Protein AF-A0A1U7D1E1-F1 (afdb_monomer_lite)

Sequence (68 aa):
MTDILTLPHGTNDVLDMPANRIPDAISALVKRREFSGLVSSIHEDMRSGDAGRRERGARALERLGFAE

pLDDT: mean 91.09, std 12.67, range [35.88, 97.38]

Secondary structure (DSSP, 8-state):
---------SHHHHHHS-GGGHHHHHHHHHHTT-HHHHHHHHHHHHTSS-HHHHHHHHHHHHHTT---

Radius of gyration: 12.0 Å; chains: 1; bounding box: 30×26×28 Å

Structure (mmCIF, N/CA/C/O backbone):
data_AF-A0A1U7D1E1-F1
#
_entry.id   AF-A0A1U7D1E1-F1
#
loop_
_atom_site.group_PDB
_atom_site.id
_atom_site.type_symbol
_atom_site.label_atom_id
_atom_site.label_alt_id
_atom_site.label_comp_id
_atom_site.label_asym_id
_atom_site.label_entity_id
_atom_site.label_seq_id
_atom_site.pdbx_PDB_ins_code
_atom_site.Cartn_x
_atom_site.Cartn_y
_atom_site.Cartn_z
_atom_site.occupancy
_atom_site.B_iso_or_equiv
_atom_site.auth_seq_id
_atom_site.auth_comp_id
_atom_site.auth_asym_id
_atom_site.auth_atom_id
_atom_site.pdbx_PDB_model_num
ATOM 1 N N . MET A 1 1 ? -13.190 -15.897 15.677 1.00 35.88 1 MET A N 1
ATOM 2 C CA . MET A 1 1 ? -11.815 -16.159 15.209 1.00 35.88 1 MET A CA 1
ATOM 3 C C . MET A 1 1 ? -11.210 -14.814 14.875 1.00 35.88 1 MET A C 1
ATOM 5 O O . MET A 1 1 ? -11.717 -14.156 13.978 1.00 35.88 1 MET A O 1
ATOM 9 N N . THR A 1 2 ? -10.244 -14.345 15.660 1.00 46.25 2 THR A N 1
ATOM 10 C CA . THR A 1 2 ? -9.548 -13.090 15.359 1.00 46.25 2 THR A CA 1
ATOM 11 C C . THR A 1 2 ? -8.561 -13.407 14.249 1.00 46.25 2 THR A C 1
ATOM 13 O O . THR A 1 2 ? -7.518 -14.003 14.498 1.00 46.25 2 THR A O 1
ATOM 16 N N . ASP A 1 3 ? -8.955 -13.121 13.015 1.00 55.19 3 ASP A N 1
ATOM 17 C CA . ASP A 1 3 ? -8.070 -13.198 11.860 1.00 55.19 3 ASP A CA 1
ATOM 18 C C . ASP A 1 3 ? -6.875 -12.278 12.154 1.00 55.19 3 ASP A C 1
ATOM 20 O O . ASP A 1 3 ? -7.057 -11.078 12.381 1.00 55.19 3 ASP A O 1
ATOM 24 N N . ILE A 1 4 ? -5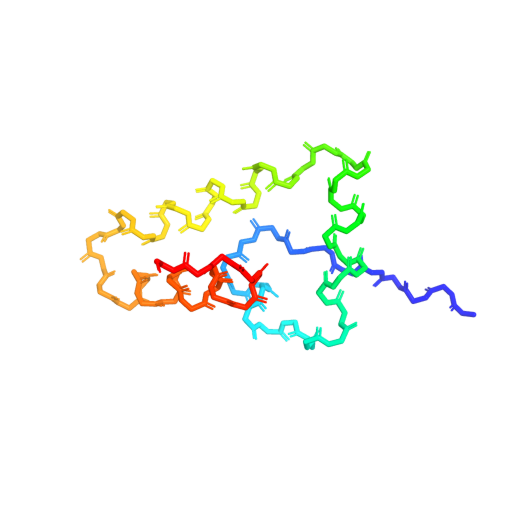.676 -12.848 12.296 1.00 61.28 4 ILE A N 1
ATOM 25 C CA . ILE A 1 4 ? -4.471 -12.065 12.576 1.00 61.28 4 ILE A CA 1
ATOM 26 C C . ILE A 1 4 ? -4.204 -11.253 11.313 1.00 61.28 4 ILE A C 1
ATOM 28 O O . ILE A 1 4 ? -3.770 -11.796 10.301 1.00 61.28 4 ILE A O 1
ATOM 32 N N . LEU A 1 5 ? -4.523 -9.962 11.353 1.00 69.25 5 LEU A N 1
ATOM 33 C CA . LEU A 1 5 ? -4.296 -9.065 10.231 1.00 69.25 5 LEU A CA 1
ATOM 34 C C . LEU A 1 5 ? -2.784 -8.864 10.068 1.00 69.25 5 LEU A C 1
ATOM 36 O O . LEU A 1 5 ? -2.175 -8.089 10.807 1.00 69.25 5 LEU A O 1
ATOM 40 N N . THR A 1 6 ? -2.178 -9.577 9.121 1.00 84.75 6 THR A N 1
ATOM 41 C CA . THR A 1 6 ? -0.793 -9.331 8.707 1.00 84.75 6 THR A CA 1
ATOM 42 C C . THR A 1 6 ? -0.719 -7.948 8.072 1.00 84.75 6 THR A C 1
ATOM 44 O O . THR A 1 6 ? -1.353 -7.698 7.045 1.00 84.75 6 THR A O 1
ATOM 47 N N . LEU A 1 7 ? 0.012 -7.033 8.710 1.00 93.62 7 LEU A N 1
ATOM 48 C CA . LEU A 1 7 ? 0.172 -5.671 8.209 1.00 93.62 7 LEU A CA 1
ATOM 49 C C . LEU A 1 7 ? 1.292 -5.616 7.168 1.00 93.62 7 LEU A C 1
ATOM 51 O O . LEU A 1 7 ? 2.321 -6.263 7.365 1.00 93.62 7 LEU A O 1
ATOM 55 N N . PRO A 1 8 ? 1.117 -4.840 6.088 1.00 95.88 8 PRO A N 1
ATOM 56 C CA . PRO A 1 8 ? 2.155 -4.675 5.095 1.00 95.88 8 PRO A CA 1
ATOM 57 C C . PRO A 1 8 ? 3.247 -3.745 5.621 1.00 95.88 8 PRO A C 1
ATOM 59 O O . PRO A 1 8 ? 2.961 -2.674 6.163 1.00 95.88 8 PRO A O 1
ATOM 62 N N . HIS A 1 9 ? 4.498 -4.147 5.427 1.00 95.00 9 HIS A N 1
ATOM 63 C CA . HIS A 1 9 ? 5.687 -3.378 5.784 1.00 95.00 9 HIS A CA 1
ATOM 64 C C . HIS A 1 9 ? 6.496 -2.939 4.558 1.00 95.00 9 HIS A C 1
ATOM 66 O O . HIS A 1 9 ? 7.368 -2.082 4.691 1.00 95.00 9 HIS A O 1
ATOM 72 N N . GLY A 1 10 ? 6.179 -3.458 3.370 1.00 95.94 10 GLY A N 1
ATOM 73 C CA . GLY A 1 10 ? 6.788 -3.023 2.118 1.00 95.94 10 GLY A CA 1
ATOM 74 C C . GLY A 1 10 ? 5.965 -3.364 0.878 1.00 95.94 10 GLY A C 1
ATOM 75 O O . GLY A 1 10 ? 4.837 -3.852 0.953 1.00 95.94 10 GLY A O 1
ATOM 76 N N . THR A 1 11 ? 6.565 -3.109 -0.283 1.00 96.94 11 THR A N 1
ATOM 77 C CA . THR A 1 11 ? 5.948 -3.243 -1.610 1.00 96.94 11 THR A CA 1
ATOM 78 C C . THR A 1 11 ? 5.310 -4.611 -1.852 1.00 96.94 11 THR A C 1
ATOM 80 O O . THR A 1 11 ? 4.156 -4.680 -2.266 1.00 96.94 11 THR A O 1
ATOM 83 N N . ASN A 1 12 ? 6.029 -5.705 -1.584 1.00 96.31 12 ASN A N 1
ATOM 84 C CA . ASN A 1 12 ? 5.516 -7.050 -1.869 1.00 96.31 12 ASN A CA 1
ATOM 85 C C . ASN A 1 12 ? 4.299 -7.389 -1.004 1.00 96.31 12 ASN A C 1
ATOM 87 O O . ASN A 1 12 ? 3.317 -7.899 -1.530 1.00 96.31 12 ASN A O 1
ATOM 91 N N . ASP A 1 13 ? 4.305 -7.002 0.274 1.00 96.31 13 ASP A N 1
ATOM 92 C CA . ASP A 1 13 ? 3.171 -7.256 1.164 1.00 96.31 13 ASP A CA 1
ATOM 93 C C . ASP A 1 13 ? 1.892 -6.579 0.652 1.00 96.31 13 ASP A C 1
ATOM 95 O O . ASP A 1 13 ? 0.808 -7.149 0.735 1.00 96.31 13 ASP A O 1
ATOM 99 N N . VAL A 1 14 ? 2.008 -5.370 0.089 1.00 96.00 14 VAL A N 1
ATOM 100 C CA . VAL A 1 14 ? 0.876 -4.658 -0.526 1.00 96.00 14 VAL A CA 1
ATOM 101 C C . VAL A 1 14 ? 0.397 -5.362 -1.797 1.00 96.00 14 VAL A C 1
ATOM 103 O O . VAL A 1 14 ? -0.807 -5.443 -2.040 1.00 96.00 14 VAL A O 1
ATOM 106 N N . LEU A 1 15 ? 1.320 -5.860 -2.623 1.00 96.06 15 LEU A N 1
ATOM 107 C CA . LEU A 1 15 ? 0.986 -6.523 -3.886 1.00 96.06 15 LEU A CA 1
ATOM 108 C C . LEU A 1 15 ? 0.347 -7.902 -3.679 1.00 96.06 15 LEU A C 1
ATOM 110 O O . LEU A 1 15 ? -0.570 -8.255 -4.427 1.00 96.06 15 LEU A O 1
ATOM 114 N N . ASP A 1 16 ? 0.797 -8.633 -2.661 1.00 95.50 16 ASP A N 1
ATOM 115 C CA . ASP A 1 16 ? 0.306 -9.966 -2.306 1.00 95.50 16 ASP A CA 1
ATOM 116 C C . ASP A 1 16 ? -0.992 -9.906 -1.481 1.00 95.50 16 ASP A C 1
ATOM 118 O O . ASP A 1 16 ? -1.753 -10.876 -1.422 1.00 95.50 16 ASP A O 1
ATOM 122 N N . MET A 1 17 ? -1.291 -8.755 -0.868 1.00 94.19 17 MET A N 1
ATOM 123 C CA . MET A 1 17 ? -2.493 -8.572 -0.064 1.00 94.19 17 MET A CA 1
ATOM 124 C C . MET A 1 17 ? -3.779 -8.585 -0.918 1.00 94.19 17 MET A C 1
ATOM 126 O O . MET A 1 17 ? -3.895 -7.862 -1.918 1.00 94.19 17 MET A O 1
ATOM 130 N N . PRO A 1 18 ? -4.820 -9.332 -0.493 1.00 93.94 18 PRO A N 1
ATOM 131 C CA . PRO A 1 18 ? -6.148 -9.233 -1.086 1.00 93.94 18 PRO A CA 1
ATOM 132 C C . PRO A 1 18 ? -6.685 -7.799 -1.023 1.00 93.94 18 PRO A C 1
ATOM 134 O O . PRO A 1 18 ? -6.674 -7.169 0.033 1.00 93.94 18 PRO A O 1
ATOM 137 N N . ALA A 1 19 ? -7.213 -7.284 -2.138 1.00 90.75 19 ALA A N 1
ATOM 138 C CA . ALA A 1 19 ? -7.634 -5.882 -2.237 1.00 90.75 19 ALA A CA 1
ATOM 139 C C . ALA A 1 19 ? -8.686 -5.481 -1.182 1.00 90.75 19 ALA A C 1
ATOM 141 O O . ALA A 1 19 ? -8.669 -4.363 -0.677 1.00 90.75 19 ALA A O 1
ATOM 142 N N . ASN A 1 20 ? -9.560 -6.411 -0.788 1.00 93.06 20 ASN A N 1
ATOM 143 C CA . ASN A 1 20 ? -10.566 -6.192 0.252 1.00 93.06 20 ASN A CA 1
ATOM 144 C C . ASN A 1 20 ? -9.987 -6.058 1.674 1.00 93.06 20 ASN A C 1
ATOM 146 O O . ASN A 1 20 ? -10.704 -5.614 2.562 1.00 93.06 20 ASN A O 1
ATOM 150 N N . ARG A 1 21 ? -8.720 -6.429 1.904 1.00 94.06 21 ARG A N 1
ATOM 151 C CA . ARG A 1 21 ? -8.029 -6.293 3.199 1.00 94.06 21 ARG A CA 1
ATOM 152 C C . ARG A 1 21 ? -7.216 -5.007 3.320 1.00 94.06 21 ARG A C 1
ATOM 154 O O . ARG A 1 21 ? -6.888 -4.614 4.437 1.00 94.06 21 ARG A O 1
ATOM 161 N N . ILE A 1 22 ? -6.927 -4.339 2.200 1.00 93.00 22 ILE A N 1
ATOM 162 C CA . ILE A 1 22 ? -6.123 -3.110 2.172 1.00 93.00 22 ILE A CA 1
ATOM 163 C C . ILE A 1 22 ? -6.721 -2.021 3.082 1.00 93.00 22 ILE A C 1
ATOM 165 O O . ILE A 1 22 ? -5.979 -1.506 3.916 1.00 93.00 22 ILE A O 1
ATOM 169 N N . PRO A 1 23 ? -8.032 -1.696 3.041 1.00 94.12 23 PRO A N 1
ATOM 170 C CA . PRO A 1 23 ? -8.585 -0.641 3.897 1.00 94.12 23 PRO A CA 1
ATOM 171 C C . PRO A 1 23 ? -8.382 -0.900 5.399 1.00 94.12 23 PRO A C 1
ATOM 173 O O . PRO A 1 23 ? -7.995 0.006 6.142 1.00 94.12 23 PRO A O 1
ATOM 176 N N . ASP A 1 24 ? -8.577 -2.145 5.840 1.00 95.00 24 ASP A N 1
ATOM 177 C CA . ASP A 1 24 ? -8.393 -2.539 7.240 1.00 95.00 24 ASP A CA 1
ATOM 178 C C . ASP A 1 24 ? -6.917 -2.486 7.654 1.00 95.00 24 ASP A C 1
ATOM 180 O O . ASP A 1 24 ? -6.589 -1.977 8.730 1.00 95.00 24 ASP A O 1
ATOM 184 N N . ALA A 1 25 ? -6.016 -2.961 6.789 1.00 94.69 25 ALA A N 1
ATOM 185 C CA . ALA A 1 25 ? -4.573 -2.913 7.016 1.00 94.69 25 ALA A CA 1
ATOM 186 C C . ALA A 1 25 ? -4.066 -1.472 7.145 1.00 94.69 25 ALA A C 1
ATOM 188 O O . ALA A 1 25 ? -3.309 -1.159 8.065 1.00 94.69 25 ALA A O 1
ATOM 189 N N . ILE A 1 26 ? -4.545 -0.570 6.288 1.00 94.12 26 ILE A N 1
ATOM 190 C CA . ILE A 1 26 ? -4.207 0.855 6.346 1.00 94.12 26 ILE A CA 1
ATOM 191 C C . ILE A 1 26 ? -4.764 1.489 7.621 1.00 94.12 26 ILE A C 1
ATOM 193 O O . ILE A 1 26 ? -4.033 2.190 8.322 1.00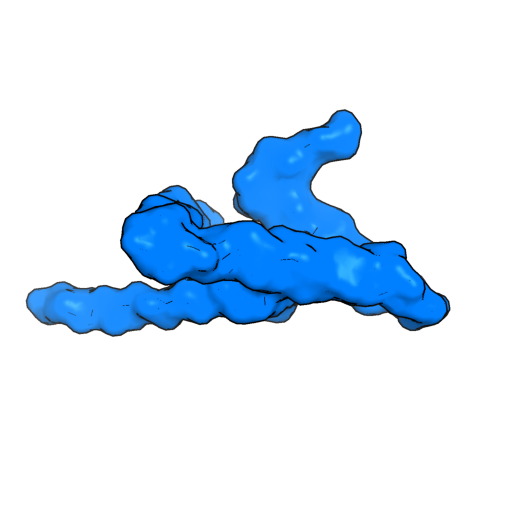 94.12 26 ILE A O 1
ATOM 197 N N . SER A 1 27 ? -6.013 1.187 7.995 1.00 95.56 27 SER A N 1
ATOM 198 C CA . SER A 1 27 ? -6.596 1.649 9.263 1.00 95.56 27 SER A CA 1
ATOM 199 C C . SER A 1 27 ? -5.751 1.219 10.469 1.00 95.56 27 SER A C 1
ATOM 201 O O . SER A 1 27 ? -5.484 2.021 11.369 1.00 95.56 27 SER A O 1
ATOM 203 N N . ALA A 1 28 ? -5.284 -0.031 10.484 1.00 95.88 28 ALA A N 1
ATOM 204 C CA . ALA A 1 28 ? -4.429 -0.555 11.542 1.00 95.88 28 ALA A CA 1
ATOM 205 C C . ALA A 1 28 ? -3.042 0.112 11.566 1.00 95.88 28 ALA A C 1
ATOM 207 O O . ALA A 1 28 ? -2.596 0.533 12.635 1.00 95.88 28 ALA A O 1
ATOM 208 N N . LEU A 1 29 ? -2.392 0.280 10.410 1.00 96.00 29 LEU A N 1
ATOM 209 C CA . LEU A 1 29 ? -1.105 0.975 10.295 1.00 96.00 29 LEU A CA 1
ATOM 210 C C . LEU A 1 29 ? -1.193 2.440 10.741 1.00 96.00 29 LEU A C 1
ATOM 212 O O . LEU A 1 29 ? -0.290 2.932 11.416 1.00 96.00 29 LEU 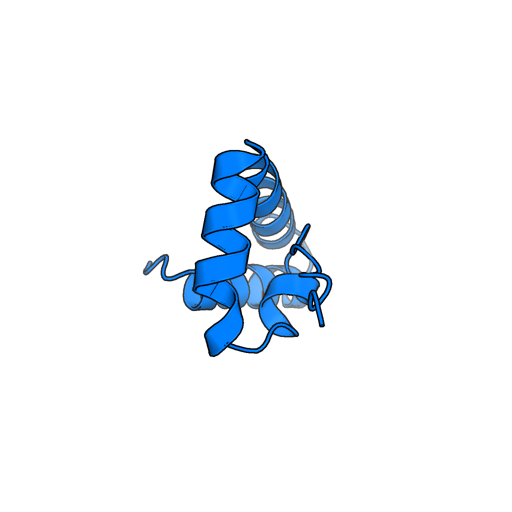A O 1
ATOM 216 N N . VAL A 1 30 ? -2.286 3.141 10.424 1.00 96.06 30 VAL A N 1
ATOM 217 C CA . VAL A 1 30 ? -2.523 4.521 10.879 1.00 96.06 30 VAL A CA 1
ATOM 218 C C . VAL A 1 30 ? -2.687 4.573 12.398 1.00 96.06 30 VAL A C 1
ATOM 220 O O . VAL A 1 30 ? -2.031 5.383 13.053 1.00 96.06 30 VAL A O 1
ATOM 223 N N . LYS A 1 31 ? -3.490 3.674 12.986 1.00 96.50 31 LYS A N 1
ATOM 224 C CA . LYS A 1 31 ? -3.644 3.569 14.452 1.00 96.50 31 LYS A CA 1
ATOM 225 C C . LYS A 1 31 ? -2.312 3.295 15.152 1.00 96.50 31 LYS A C 1
ATOM 227 O O . LYS A 1 31 ? -2.076 3.818 16.239 1.00 96.50 31 LYS A O 1
ATOM 232 N N . ARG A 1 32 ? -1.438 2.513 14.515 1.00 95.56 32 ARG A N 1
ATOM 233 C CA . ARG A 1 32 ? -0.095 2.176 15.006 1.00 95.56 32 ARG A CA 1
ATOM 234 C C . ARG A 1 32 ? 0.977 3.213 14.650 1.00 95.56 32 ARG A C 1
ATOM 236 O O . ARG A 1 32 ? 2.102 3.084 15.114 1.00 95.56 32 ARG A O 1
ATOM 243 N N . ARG A 1 33 ? 0.635 4.263 13.889 1.00 96.19 33 ARG A N 1
ATOM 244 C CA . ARG A 1 33 ? 1.564 5.290 13.373 1.00 96.19 33 ARG A CA 1
ATOM 245 C C . ARG A 1 33 ? 2.703 4.724 12.508 1.00 96.19 33 ARG A C 1
ATOM 247 O O . ARG A 1 33 ? 3.774 5.313 12.434 1.00 96.19 33 ARG A O 1
ATOM 254 N N . GLU A 1 34 ? 2.458 3.608 11.828 1.00 96.25 34 GLU A N 1
ATOM 255 C CA . GLU A 1 34 ? 3.432 2.902 10.979 1.00 96.25 34 GLU A CA 1
ATOM 256 C C . GLU A 1 34 ? 3.192 3.135 9.479 1.00 96.25 34 GLU A C 1
ATOM 258 O O . GLU A 1 34 ? 4.010 2.745 8.648 1.00 96.25 34 GLU A O 1
ATOM 263 N N . PHE A 1 35 ? 2.091 3.799 9.108 1.00 95.75 35 PHE A N 1
ATOM 264 C CA . PHE A 1 35 ? 1.729 3.998 7.702 1.00 95.75 35 PHE A CA 1
ATOM 265 C C . PHE A 1 35 ? 2.777 4.795 6.908 1.00 95.75 35 PHE A C 1
ATOM 267 O O . PHE A 1 35 ? 3.090 4.450 5.771 1.00 95.75 35 PHE A O 1
ATOM 274 N N . SER A 1 36 ? 3.386 5.816 7.517 1.00 95.81 36 SER A N 1
ATOM 275 C CA . SER A 1 36 ? 4.485 6.562 6.891 1.00 95.81 36 SER A CA 1
ATOM 276 C C . SER A 1 36 ? 5.722 5.694 6.643 1.00 95.81 36 SER A C 1
ATOM 278 O O . SER A 1 36 ? 6.439 5.926 5.670 1.00 95.81 36 SER A O 1
ATOM 280 N N . GLY A 1 37 ? 5.961 4.683 7.485 1.00 97.00 37 GLY A N 1
ATOM 281 C CA . GLY A 1 37 ? 7.040 3.712 7.307 1.00 97.00 37 GLY A CA 1
ATOM 282 C C . GLY A 1 37 ? 6.822 2.847 6.070 1.00 97.00 37 GLY A C 1
ATOM 283 O O . GLY A 1 37 ? 7.725 2.729 5.245 1.00 97.00 37 GLY A O 1
ATOM 284 N N . LEU A 1 38 ? 5.599 2.337 5.889 1.00 97.06 38 LEU A N 1
ATOM 285 C CA . LEU A 1 38 ? 5.220 1.595 4.684 1.00 97.06 38 LEU A CA 1
ATOM 286 C C . LEU A 1 38 ? 5.429 2.437 3.417 1.00 97.06 38 LEU A C 1
ATOM 288 O O . LEU A 1 38 ? 6.100 2.001 2.486 1.00 97.06 38 LEU A O 1
ATOM 292 N N . VAL A 1 39 ? 4.889 3.660 3.391 1.00 96.12 39 VAL A N 1
ATOM 293 C CA . VAL A 1 39 ? 5.005 4.549 2.222 1.00 96.12 39 VAL A CA 1
ATOM 294 C C . VAL A 1 39 ? 6.470 4.891 1.925 1.00 96.12 39 VAL A C 1
ATOM 296 O O . VAL A 1 39 ? 6.879 4.908 0.765 1.00 96.12 39 VAL A O 1
ATOM 299 N N . SER A 1 40 ? 7.287 5.103 2.961 1.00 97.38 40 SER A N 1
ATOM 300 C CA . SER A 1 40 ? 8.726 5.346 2.797 1.00 97.38 40 SER A CA 1
ATOM 301 C C . SER A 1 40 ? 9.436 4.147 2.168 1.00 97.38 40 SER A C 1
ATOM 303 O O . SER A 1 40 ? 10.186 4.336 1.215 1.00 97.38 40 SER A O 1
ATOM 305 N N . SER A 1 41 ? 9.147 2.925 2.629 1.00 97.25 41 SER A N 1
ATOM 306 C CA . SER A 1 41 ? 9.715 1.696 2.057 1.00 97.25 41 SER A CA 1
ATOM 307 C C . SER A 1 41 ? 9.349 1.526 0.576 1.00 97.25 41 SER A C 1
ATOM 309 O O . SER A 1 41 ? 10.204 1.204 -0.249 1.00 97.25 41 SER A O 1
ATOM 311 N N . ILE A 1 42 ? 8.103 1.830 0.201 1.00 96.81 42 ILE A N 1
ATOM 312 C CA . ILE A 1 42 ? 7.668 1.783 -1.202 1.00 96.81 42 ILE A CA 1
ATOM 313 C C . ILE A 1 42 ? 8.408 2.835 -2.046 1.00 96.81 42 ILE A C 1
ATOM 315 O O . ILE A 1 42 ? 8.873 2.545 -3.150 1.00 96.81 42 ILE A O 1
ATOM 319 N N . HIS A 1 43 ? 8.594 4.052 -1.527 1.00 96.25 43 HIS A N 1
ATOM 320 C CA . HIS A 1 43 ? 9.375 5.075 -2.225 1.00 96.25 43 HIS A CA 1
ATOM 321 C C . HIS A 1 43 ? 10.864 4.723 -2.358 1.00 96.25 43 HIS A C 1
ATOM 323 O O . HIS A 1 43 ? 11.494 5.140 -3.332 1.00 96.25 43 HIS A O 1
ATOM 329 N N . GLU A 1 44 ? 11.446 3.962 -1.430 1.00 96.94 44 GLU A N 1
ATOM 330 C CA . GLU A 1 44 ? 12.811 3.439 -1.581 1.00 96.94 44 GLU A CA 1
ATOM 331 C C . GLU A 1 44 ? 12.915 2.476 -2.770 1.00 96.94 44 GLU A C 1
ATOM 333 O O . GLU A 1 44 ? 13.866 2.569 -3.551 1.00 96.94 44 GLU A O 1
ATOM 338 N N . ASP A 1 45 ? 11.913 1.616 -2.976 1.00 96.00 45 ASP A N 1
ATOM 339 C CA . ASP A 1 45 ? 11.830 0.763 -4.166 1.00 96.00 45 ASP A CA 1
ATOM 340 C C . ASP A 1 45 ? 11.703 1.588 -5.456 1.00 96.00 45 ASP A C 1
ATOM 342 O O . ASP A 1 45 ? 12.388 1.301 -6.440 1.00 96.00 45 ASP A O 1
ATOM 346 N N . MET A 1 46 ? 10.921 2.673 -5.437 1.00 94.81 46 MET A N 1
ATOM 347 C CA . MET A 1 46 ? 10.797 3.602 -6.573 1.00 94.81 46 MET A CA 1
ATOM 348 C C . MET A 1 46 ? 12.081 4.376 -6.898 1.00 94.81 46 MET A C 1
ATOM 350 O O . MET A 1 46 ? 12.263 4.827 -8.029 1.00 94.81 46 MET A O 1
ATOM 354 N N . ARG A 1 47 ? 12.984 4.536 -5.929 1.00 95.12 47 ARG A N 1
ATOM 355 C CA . ARG A 1 47 ? 14.296 5.173 -6.126 1.00 95.12 47 ARG A CA 1
ATOM 356 C C . ARG A 1 47 ? 15.394 4.173 -6.484 1.00 95.12 47 ARG A C 1
ATOM 358 O O . ARG A 1 47 ? 16.535 4.579 -6.699 1.00 95.12 47 ARG A O 1
ATOM 365 N N . SER A 1 48 ? 15.079 2.880 -6.543 1.00 93.44 48 SER A N 1
ATOM 366 C CA . SER A 1 48 ? 16.056 1.846 -6.867 1.00 93.44 48 SER A CA 1
ATOM 367 C C . SER A 1 48 ? 16.574 1.980 -8.302 1.00 93.44 48 SER A C 1
ATOM 369 O O . SER A 1 48 ? 15.830 2.310 -9.224 1.00 93.44 48 SER A O 1
ATOM 371 N N . GLY A 1 49 ? 17.850 1.648 -8.520 1.00 95.19 49 GLY A N 1
ATOM 372 C CA . GLY A 1 49 ? 18.406 1.505 -9.871 1.00 95.19 49 GLY A CA 1
ATO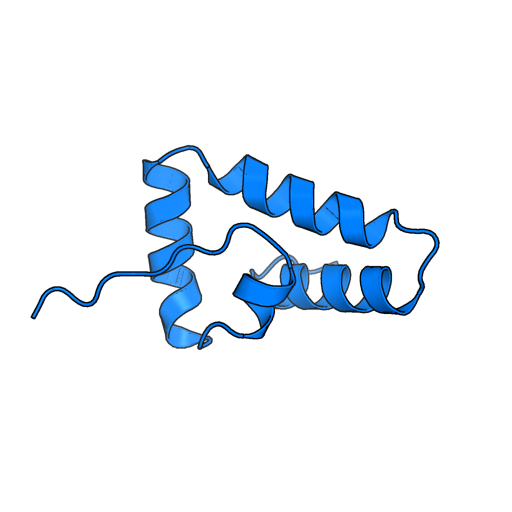M 373 C C . GLY A 1 49 ? 17.797 0.332 -10.654 1.00 95.19 49 GLY A C 1
ATOM 374 O O . GLY A 1 49 ? 17.876 0.303 -11.880 1.00 95.19 49 GLY A O 1
ATOM 375 N N . ASP A 1 50 ? 17.152 -0.611 -9.962 1.00 96.38 50 ASP A N 1
ATOM 376 C CA . ASP A 1 50 ? 16.475 -1.754 -10.568 1.00 96.38 50 ASP A CA 1
ATOM 377 C C . ASP A 1 50 ? 15.093 -1.359 -11.112 1.00 96.38 50 ASP A C 1
ATOM 379 O O . ASP A 1 50 ? 14.220 -0.900 -10.375 1.00 96.38 50 ASP A O 1
ATOM 383 N N . ALA A 1 51 ? 14.879 -1.539 -12.418 1.00 95.56 51 ALA A N 1
ATOM 384 C CA . ALA A 1 51 ? 13.614 -1.185 -13.065 1.00 95.56 51 ALA A CA 1
ATOM 385 C C . ALA A 1 51 ? 12.422 -1.995 -12.525 1.00 95.56 51 ALA A C 1
ATOM 387 O O . ALA A 1 51 ? 11.335 -1.443 -12.373 1.00 95.56 51 ALA A O 1
ATOM 388 N N . GLY A 1 52 ? 12.633 -3.268 -12.173 1.00 96.25 52 GLY A N 1
ATOM 389 C CA . GLY A 1 52 ? 11.580 -4.125 -11.629 1.00 96.25 52 GLY A CA 1
ATOM 390 C C . GLY A 1 52 ? 11.119 -3.682 -10.241 1.00 96.25 52 GLY A C 1
ATOM 391 O O . GLY A 1 52 ? 9.923 -3.686 -9.955 1.00 96.25 52 GLY A O 1
ATOM 392 N N . ARG A 1 53 ? 12.042 -3.251 -9.374 1.00 96.56 53 ARG A N 1
ATOM 393 C CA . ARG A 1 53 ? 11.712 -2.652 -8.071 1.00 96.56 53 ARG A CA 1
ATOM 394 C C . ARG A 1 53 ? 10.927 -1.361 -8.238 1.00 96.56 53 ARG A C 1
ATOM 396 O O . ARG A 1 53 ? 9.925 -1.190 -7.550 1.00 96.56 53 ARG A O 1
ATOM 403 N N . ARG A 1 54 ? 11.322 -0.508 -9.188 1.00 96.62 54 ARG A N 1
ATOM 404 C CA . ARG A 1 54 ? 10.600 0.739 -9.469 1.00 96.62 54 ARG A CA 1
ATOM 405 C C . ARG A 1 54 ? 9.160 0.489 -9.897 1.00 96.62 54 ARG A C 1
ATOM 407 O O . ARG A 1 54 ? 8.251 1.084 -9.328 1.00 96.62 54 ARG A O 1
ATOM 414 N N . GLU A 1 55 ? 8.954 -0.424 -10.844 1.00 96.38 55 GLU A N 1
ATOM 415 C CA . GLU A 1 55 ? 7.616 -0.774 -11.329 1.00 96.38 55 GLU A CA 1
ATOM 416 C C . GLU A 1 55 ? 6.745 -1.381 -10.222 1.00 96.38 55 GLU A C 1
ATOM 418 O O . GLU A 1 55 ? 5.583 -1.005 -10.068 1.00 96.38 55 GLU A O 1
ATOM 423 N N . ARG A 1 56 ? 7.302 -2.283 -9.403 1.00 96.50 56 ARG A N 1
ATOM 424 C CA . ARG A 1 56 ? 6.569 -2.847 -8.260 1.00 96.50 56 ARG A CA 1
ATOM 425 C C . ARG A 1 56 ? 6.187 -1.776 -7.241 1.00 96.50 56 ARG A C 1
ATOM 427 O O . ARG A 1 56 ? 5.057 -1.798 -6.762 1.00 96.50 56 ARG A O 1
ATOM 434 N N . GLY A 1 57 ? 7.095 -0.847 -6.939 1.00 96.88 57 GLY A N 1
ATOM 435 C CA . GLY A 1 57 ? 6.827 0.267 -6.030 1.00 96.88 57 GLY A CA 1
ATOM 436 C C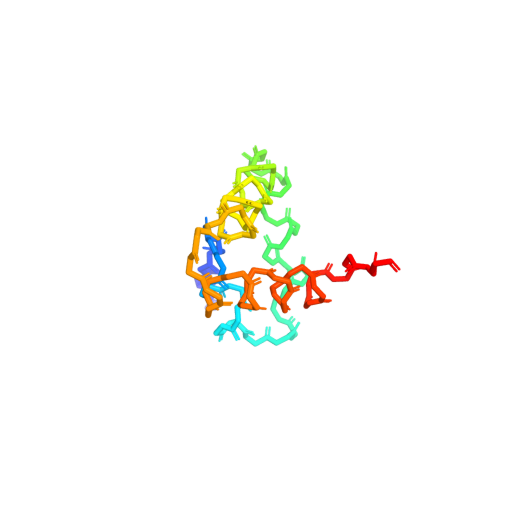 . GLY A 1 57 ? 5.677 1.148 -6.524 1.00 96.88 57 GLY A C 1
ATOM 437 O O . GLY A 1 57 ? 4.746 1.417 -5.768 1.00 96.88 57 GLY A O 1
ATOM 438 N N . ALA A 1 58 ? 5.685 1.508 -7.811 1.00 96.12 58 ALA A N 1
ATOM 439 C CA . ALA A 1 58 ? 4.595 2.263 -8.432 1.00 96.12 58 ALA A CA 1
ATOM 440 C C . ALA A 1 58 ? 3.251 1.520 -8.319 1.00 96.12 58 ALA A C 1
ATOM 442 O O . ALA A 1 58 ? 2.291 2.061 -7.774 1.00 96.12 58 ALA A O 1
ATOM 443 N N . ARG A 1 59 ? 3.211 0.235 -8.697 1.00 96.31 59 ARG A N 1
ATOM 444 C CA . ARG A 1 59 ? 1.993 -0.590 -8.585 1.00 96.31 59 ARG A CA 1
ATOM 445 C C . ARG A 1 59 ? 1.484 -0.732 -7.151 1.00 96.31 59 ARG A C 1
ATOM 447 O O . ARG A 1 59 ? 0.278 -0.840 -6.930 1.00 96.31 59 ARG A O 1
ATOM 454 N N . ALA A 1 60 ? 2.381 -0.769 -6.166 1.00 96.50 60 ALA A N 1
ATOM 455 C CA . ALA A 1 60 ? 1.981 -0.804 -4.765 1.00 96.50 60 ALA A CA 1
ATOM 456 C C . ALA A 1 60 ? 1.291 0.504 -4.351 1.00 96.50 60 ALA A C 1
ATOM 458 O O . ALA A 1 60 ? 0.244 0.441 -3.710 1.00 96.50 60 ALA A O 1
ATOM 459 N N . LEU A 1 61 ? 1.807 1.671 -4.757 1.00 95.56 61 LEU A N 1
ATOM 460 C CA . LEU A 1 61 ? 1.140 2.956 -4.507 1.00 95.56 61 LEU A CA 1
ATOM 461 C C . LEU A 1 61 ? -0.238 3.034 -5.175 1.00 95.56 61 LEU A C 1
ATOM 463 O O . LEU A 1 61 ? -1.200 3.442 -4.519 1.00 95.56 61 LEU A O 1
ATOM 467 N N . GLU A 1 62 ? -0.362 2.562 -6.417 1.00 94.81 62 GLU A N 1
ATOM 468 C CA . GLU A 1 62 ? -1.650 2.502 -7.118 1.00 94.81 62 GLU A CA 1
ATOM 469 C C . GLU A 1 62 ? -2.675 1.655 -6.344 1.00 94.81 62 GLU A C 1
ATOM 471 O O . GLU A 1 62 ? -3.814 2.080 -6.142 1.00 94.81 62 GLU A O 1
ATOM 476 N N . ARG A 1 63 ? -2.277 0.480 -5.826 1.00 93.81 63 ARG A N 1
ATOM 477 C CA . ARG A 1 63 ? -3.163 -0.363 -4.994 1.00 93.81 63 ARG A CA 1
ATOM 478 C C . ARG A 1 63 ? -3.584 0.300 -3.689 1.00 93.81 63 ARG A C 1
ATOM 480 O O . ARG A 1 63 ? -4.652 -0.023 -3.169 1.00 93.81 63 ARG A O 1
ATOM 487 N N . LEU A 1 64 ? -2.757 1.193 -3.152 1.00 93.19 64 LEU A N 1
ATOM 488 C CA . LEU A 1 64 ? -3.076 1.985 -1.966 1.00 93.19 64 LEU A CA 1
ATOM 489 C C . LEU A 1 64 ? -3.982 3.188 -2.278 1.00 93.19 64 LEU A C 1
ATOM 491 O O . LEU A 1 64 ? -4.414 3.872 -1.352 1.00 93.19 64 LEU A O 1
ATOM 495 N N . GLY A 1 65 ? -4.300 3.432 -3.553 1.00 91.56 65 GLY A N 1
ATOM 496 C CA . GLY A 1 65 ? -5.153 4.534 -3.991 1.00 91.56 65 GLY A CA 1
ATOM 497 C C . GLY A 1 65 ? -4.415 5.859 -4.179 1.00 91.56 65 GLY A C 1
ATOM 498 O O . GLY A 1 65 ? -5.067 6.893 -4.319 1.00 91.56 65 GLY A O 1
ATOM 499 N N . PHE A 1 66 ? -3.079 5.852 -4.190 1.00 87.62 66 PHE A N 1
ATOM 500 C CA . PHE A 1 66 ? -2.307 7.009 -4.633 1.00 87.62 66 PHE A CA 1
ATOM 501 C C . PHE A 1 66 ? -2.307 7.010 -6.164 1.00 87.62 66 PHE A C 1
ATOM 503 O O . PHE A 1 66 ? -1.643 6.186 -6.787 1.00 87.62 66 PHE A O 1
ATOM 510 N N . ALA A 1 67 ? -3.110 7.890 -6.759 1.00 66.56 67 ALA A N 1
ATOM 511 C CA . ALA A 1 67 ? -3.034 8.184 -8.185 1.00 66.56 67 ALA A CA 1
ATOM 512 C C . ALA A 1 67 ? -1.834 9.108 -8.451 1.00 66.56 67 ALA A C 1
ATOM 514 O O . ALA A 1 67 ? -1.567 9.998 -7.637 1.00 66.56 67 ALA A O 1
ATOM 515 N N . GLU A 1 68 ? -1.126 8.881 -9.562 1.00 54.81 68 GLU A N 1
ATOM 516 C CA . GLU A 1 68 ? -0.145 9.835 -10.107 1.00 54.81 68 GLU A CA 1
ATOM 517 C C . GLU A 1 68 ? -0.816 11.125 -10.599 1.00 54.81 68 GLU A C 1
ATOM 519 O O . GLU A 1 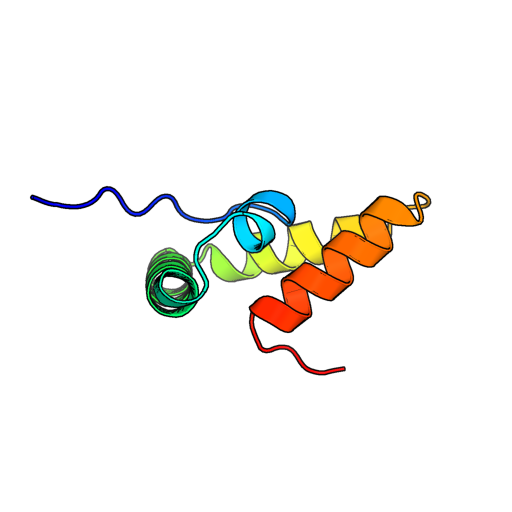68 ? -1.908 11.040 -11.214 1.00 54.81 68 GLU A O 1
#

Organism: NCBI:txid1229727

Foldseek 3Di:
DPPPLDADQELVCLVPDDLVSLVVSCVVCVVVVNNVRHLVRLVVLCVDPDPVSNVSSVVSCVSNVDDD